Protein AF-A0A3E4Z3N0-F1 (afdb_monomer)

Organism: NCBI:txid310297

Mean predicted aligned error: 6.38 Å

Solvent-accessible surface area (backbone atoms only — not comparable to full-atom values): 5084 Å² total; per-residue (Å²): 109,71,70,58,52,53,50,52,52,50,52,52,49,52,50,53,55,49,72,36,84,92,28,57,67,62,44,50,52,28,28,49,49,10,27,49,52,51,46,53,49,42,50,70,78,41,64,86,58,93,76,54,65,58,44,55,64,73,40,56,95,86,52,51,75,62,54,46,51,52,40,49,48,56,14,36,52,47,12,46,51,53,51,51,50,52,53,52,63,73,76,105

Radius of gyration: 15.61 Å; Cα contacts (8 Å, |Δi|>4): 65; chains: 1; bounding box: 35×28×41 Å

Nearest PDB structures (foldseek):
  6ecn-assembly2_E  TM=5.094E-01  e=5.934E+00  Human immunodeficiency virus 1
  8dyp-assembly1_A  TM=3.653E-01  e=9.298E+00  Homo sapiens

Foldseek 3Di:
DVVVVVVVVVVVVVVVVCPDPVNPPSLLQLLLQLLVVVVVVCCVPPVVDPDDSCCLRPNDPPDDPVNRVVSSVRSNVSSVVVVVVVVVVVVD

Secondary structure (DSSP, 8-state):
-HHHHHHHHHHHHHHHHHHSGGGHHHHHHHHHHHHHHHHHHHHHH-TTS---HHHHHH--TT--HHHHHHHHHHHHHHHHHHHHHHHHHH--

Structure (mmCIF, N/CA/C/O backbone):
data_AF-A0A3E4Z3N0-F1
#
_entry.id   AF-A0A3E4Z3N0-F1
#
loop_
_atom_site.group_PDB
_atom_site.id
_atom_site.type_symbol
_atom_site.label_atom_id
_atom_site.label_alt_id
_atom_site.label_comp_id
_atom_site.label_asym_id
_atom_site.label_entity_id
_atom_site.label_seq_id
_atom_site.pdbx_PDB_ins_code
_atom_site.Cartn_x
_atom_site.Cartn_y
_atom_site.Cartn_z
_atom_site.occupancy
_atom_site.B_iso_or_equiv
_atom_site.auth_seq_id
_atom_site.auth_comp_id
_atom_site.auth_asym_id
_atom_site.auth_atom_id
_atom_site.pdbx_PDB_model_num
ATOM 1 N N . MET A 1 1 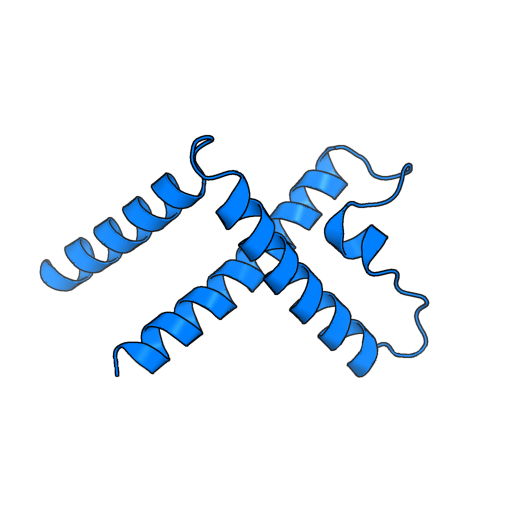? -21.052 19.419 16.434 1.00 67.25 1 MET A N 1
ATOM 2 C CA . MET A 1 1 ? -19.788 20.017 15.935 1.00 67.25 1 MET A CA 1
ATOM 3 C C . MET A 1 1 ? -18.555 19.572 16.729 1.00 67.25 1 MET A C 1
ATOM 5 O O . MET A 1 1 ? -17.735 18.877 16.148 1.00 67.25 1 MET A O 1
ATOM 9 N N . LYS A 1 2 ? -18.434 19.848 18.045 1.00 80.81 2 LYS A N 1
ATOM 10 C CA . LYS A 1 2 ? -17.260 19.439 18.865 1.00 80.81 2 LYS A CA 1
ATOM 11 C C . LYS A 1 2 ? -16.903 17.942 18.787 1.00 80.81 2 LYS A C 1
ATOM 13 O O . LYS A 1 2 ? -15.744 17.611 18.581 1.00 80.81 2 LYS A O 1
ATOM 18 N N . LYS A 1 3 ? -17.887 17.038 18.897 1.00 83.50 3 LYS A N 1
ATOM 19 C CA . LYS A 1 3 ? -17.656 15.576 18.842 1.00 83.50 3 LYS A CA 1
ATOM 20 C C . LYS A 1 3 ? -17.089 15.102 17.493 1.00 83.50 3 LYS A C 1
ATOM 22 O O . LYS A 1 3 ? -16.188 14.274 17.472 1.00 83.50 3 LYS A O 1
ATOM 27 N N . ILE A 1 4 ? -17.578 15.670 16.388 1.00 76.19 4 ILE A N 1
ATOM 28 C CA . ILE A 1 4 ? -17.101 15.366 15.028 1.00 76.19 4 ILE A CA 1
ATOM 29 C C . ILE A 1 4 ? -15.664 15.865 14.852 1.00 76.19 4 ILE A C 1
ATOM 31 O O . ILE A 1 4 ? -14.814 15.117 14.385 1.00 76.19 4 ILE A O 1
ATOM 35 N N . LEU A 1 5 ? -15.369 17.089 15.302 1.00 81.31 5 LEU A N 1
ATOM 36 C CA . LEU A 1 5 ? -14.023 17.659 15.224 1.00 81.31 5 LEU A CA 1
ATOM 37 C C . LEU A 1 5 ? -12.998 16.830 16.014 1.00 81.31 5 LEU A C 1
ATOM 39 O O . LEU A 1 5 ? -11.904 16.574 15.523 1.00 81.31 5 LEU A O 1
ATOM 43 N N . ILE A 1 6 ? -13.372 16.350 17.205 1.00 85.12 6 ILE A N 1
ATOM 44 C CA . ILE A 1 6 ? -12.532 15.456 18.018 1.00 85.12 6 ILE A CA 1
ATOM 45 C C . ILE A 1 6 ? -12.299 14.119 17.302 1.00 85.12 6 ILE A C 1
ATOM 47 O O . ILE A 1 6 ? -11.189 13.593 17.341 1.00 85.12 6 ILE A O 1
ATOM 51 N N . CYS A 1 7 ? -13.321 13.573 16.639 1.00 77.31 7 CYS A N 1
ATOM 52 C CA . CYS A 1 7 ? -13.190 12.342 15.863 1.00 77.31 7 CYS A CA 1
ATOM 53 C C . CYS A 1 7 ? -12.208 12.520 14.694 1.00 77.31 7 CYS A C 1
ATOM 55 O O . CYS A 1 7 ? -11.259 11.751 14.563 1.00 77.31 7 CYS A O 1
ATOM 57 N N . ILE A 1 8 ? -12.366 13.595 13.915 1.00 77.44 8 ILE A N 1
ATOM 58 C CA . ILE A 1 8 ? -11.473 13.931 12.797 1.00 77.44 8 ILE A CA 1
ATOM 59 C C . ILE A 1 8 ? -10.035 14.131 13.292 1.00 77.44 8 ILE A C 1
ATOM 61 O O . ILE A 1 8 ? -9.110 13.564 12.719 1.00 77.44 8 ILE A O 1
ATOM 65 N N . ALA A 1 9 ? -9.835 14.868 14.387 1.00 82.50 9 ALA A N 1
ATOM 66 C CA . ALA A 1 9 ? -8.508 15.091 14.957 1.00 82.50 9 ALA A CA 1
ATOM 67 C C . ALA A 1 9 ? -7.830 13.782 15.400 1.00 82.50 9 ALA A C 1
ATOM 69 O O . ALA A 1 9 ? -6.639 13.598 15.161 1.00 82.50 9 ALA A O 1
ATOM 70 N N . LYS A 1 10 ? -8.583 12.843 15.992 1.00 81.19 10 LYS A N 1
ATOM 71 C CA . LYS A 1 10 ? -8.069 11.512 16.352 1.00 81.19 10 LYS A CA 1
ATOM 72 C C . LYS A 1 10 ? -7.684 10.694 15.121 1.00 81.19 10 LYS A C 1
ATOM 74 O O . LYS A 1 10 ? -6.628 10.073 15.130 1.00 81.19 10 LYS A O 1
ATOM 79 N N . ILE A 1 11 ? -8.498 10.723 14.065 1.00 79.06 11 ILE A N 1
ATOM 80 C CA . ILE A 1 11 ? -8.192 10.043 12.798 1.00 79.06 11 ILE A CA 1
ATOM 81 C C . ILE A 1 11 ? -6.915 10.622 12.180 1.00 79.06 11 ILE A C 1
ATOM 83 O O . ILE A 1 11 ? -6.019 9.865 11.820 1.00 79.06 11 ILE A O 1
ATOM 87 N N . ILE A 1 12 ? -6.790 11.950 12.123 1.00 80.88 12 ILE A N 1
ATOM 88 C CA . ILE A 1 12 ? -5.589 12.626 11.611 1.00 80.88 12 ILE A CA 1
ATOM 89 C C . ILE A 1 12 ? -4.363 12.260 12.450 1.00 80.88 12 ILE A C 1
ATOM 91 O O . ILE A 1 12 ? -3.320 11.950 11.887 1.00 80.88 12 ILE A O 1
ATOM 95 N N . LEU A 1 13 ? -4.477 12.239 13.781 1.00 80.88 13 LEU A N 1
ATOM 96 C CA . LEU A 1 13 ? -3.378 11.842 14.660 1.00 80.88 13 LEU A CA 1
ATOM 97 C C . LEU A 1 13 ? -2.947 10.392 14.409 1.00 80.88 13 LEU A C 1
ATOM 99 O O . LEU A 1 13 ? -1.756 10.125 14.296 1.00 80.88 13 LEU A O 1
ATOM 103 N N . VAL A 1 14 ? -3.902 9.469 14.272 1.00 74.31 14 VAL A N 1
ATOM 104 C CA . VAL A 1 14 ? -3.630 8.061 13.946 1.00 74.31 14 VAL A CA 1
ATOM 105 C C . VAL A 1 14 ? -2.934 7.945 12.591 1.00 74.31 14 VAL A C 1
ATOM 107 O O . VAL A 1 14 ? -1.938 7.233 12.493 1.00 74.31 14 VAL A O 1
ATOM 110 N N . ILE A 1 15 ? -3.391 8.689 11.579 1.00 73.12 15 ILE A N 1
ATOM 111 C CA . ILE A 1 15 ? -2.736 8.769 10.268 1.00 73.12 15 ILE A CA 1
ATOM 112 C C . ILE A 1 15 ? -1.299 9.273 10.435 1.00 73.12 15 ILE A C 1
ATOM 114 O O . ILE A 1 15 ? -0.368 8.585 10.038 1.00 73.12 15 ILE A O 1
ATOM 118 N N . ILE A 1 16 ? -1.084 10.422 11.078 1.00 73.25 16 ILE A N 1
ATOM 119 C CA . ILE A 1 16 ? 0.256 10.996 11.269 1.00 73.25 16 ILE A CA 1
ATOM 120 C C . ILE A 1 16 ? 1.185 9.989 11.951 1.00 73.25 16 ILE A C 1
ATOM 122 O O . ILE A 1 16 ? 2.288 9.754 11.461 1.00 73.25 16 ILE A O 1
ATOM 126 N N . VAL A 1 17 ? 0.724 9.345 13.027 1.00 69.88 17 VAL A N 1
ATOM 127 C CA . VAL A 1 17 ? 1.483 8.319 13.754 1.00 69.88 17 VAL A CA 1
ATOM 128 C C . VAL A 1 17 ? 1.846 7.150 12.834 1.00 69.88 17 VAL A C 1
ATOM 130 O O . VAL A 1 17 ? 3.019 6.787 12.766 1.00 69.88 17 VAL A O 1
ATOM 133 N N . LEU A 1 18 ? 0.895 6.632 12.051 1.00 64.25 18 LEU A N 1
ATOM 134 C CA . LEU A 1 18 ? 1.115 5.563 11.065 1.00 64.25 18 LEU A CA 1
ATOM 135 C C . LEU A 1 18 ? 2.128 5.925 9.967 1.00 64.25 18 LEU A C 1
ATOM 137 O O . LEU A 1 18 ? 2.784 5.036 9.424 1.00 64.25 18 LEU A O 1
ATOM 141 N N . PHE A 1 19 ? 2.274 7.213 9.650 1.00 66.25 19 PHE A N 1
ATOM 142 C CA . PHE A 1 19 ? 3.222 7.714 8.653 1.00 66.25 19 PHE A CA 1
ATOM 143 C C . PHE A 1 19 ? 4.573 8.162 9.248 1.00 66.25 19 PHE A C 1
ATOM 145 O O . PHE A 1 19 ? 5.482 8.509 8.489 1.00 66.25 19 PHE A O 1
ATOM 152 N N . THR A 1 20 ? 4.765 8.105 10.573 1.00 67.75 20 THR A N 1
ATOM 153 C CA . THR A 1 20 ? 6.077 8.357 11.201 1.00 67.75 20 THR A CA 1
ATOM 154 C C . THR A 1 20 ? 7.031 7.158 11.080 1.00 67.75 20 THR A C 1
ATOM 156 O O . THR A 1 20 ? 6.613 6.002 11.005 1.00 67.75 20 THR A O 1
ATOM 159 N N . LYS A 1 21 ? 8.351 7.421 11.079 1.00 60.78 21 LYS A N 1
ATOM 160 C CA . LYS A 1 21 ? 9.429 6.423 10.860 1.00 60.78 21 LYS A CA 1
ATOM 161 C C . LYS A 1 21 ? 9.356 5.176 11.756 1.00 60.78 21 LYS A C 1
ATOM 163 O O . LYS A 1 21 ? 9.877 4.136 11.364 1.00 60.78 21 LYS A O 1
ATOM 168 N N . LEU A 1 22 ? 8.710 5.266 12.919 1.00 65.31 22 LEU A N 1
ATOM 169 C CA . LEU A 1 22 ? 8.561 4.163 13.874 1.00 65.31 22 LEU A CA 1
ATOM 170 C C . LEU A 1 22 ? 7.679 3.014 13.333 1.00 65.31 22 LEU A C 1
ATOM 172 O O . LEU A 1 22 ? 7.765 1.889 13.811 1.00 65.31 22 LEU A O 1
ATOM 176 N N . PHE A 1 23 ? 6.884 3.270 12.290 1.00 69.44 23 PHE A N 1
ATOM 177 C CA . PHE A 1 23 ? 5.866 2.362 11.754 1.00 69.44 23 PHE A CA 1
ATOM 178 C C . PHE A 1 23 ? 6.236 1.774 10.378 1.00 69.44 23 PHE A C 1
ATOM 180 O O . PHE A 1 23 ? 5.369 1.534 9.538 1.00 69.44 23 PHE A O 1
ATOM 187 N N . TYR A 1 24 ? 7.525 1.504 10.129 1.00 75.19 24 TYR A N 1
ATOM 188 C CA . TYR A 1 24 ? 8.012 0.989 8.836 1.00 75.19 24 TYR A CA 1
ATOM 189 C C . TYR A 1 24 ? 7.286 -0.285 8.362 1.00 75.19 24 TYR A C 1
ATOM 191 O O . TYR A 1 24 ? 6.864 -0.365 7.207 1.00 75.19 24 TYR A O 1
ATOM 199 N N . LEU A 1 25 ? 7.096 -1.262 9.257 1.00 79.62 25 LEU A N 1
ATOM 200 C CA . LEU A 1 25 ? 6.378 -2.509 8.966 1.00 79.62 25 LEU A CA 1
ATOM 201 C C . LEU A 1 25 ? 4.907 -2.262 8.581 1.00 79.62 25 LEU A C 1
ATOM 203 O O . LEU A 1 25 ? 4.529 -2.622 7.465 1.00 79.62 25 LEU A O 1
ATOM 207 N N . PRO A 1 26 ? 4.077 -1.619 9.425 1.00 81.19 26 PRO A N 1
ATOM 208 C CA . PRO A 1 26 ? 2.684 -1.336 9.077 1.00 81.19 26 PRO A CA 1
ATOM 209 C C . PRO A 1 26 ? 2.540 -0.443 7.843 1.00 81.19 26 PRO A C 1
ATOM 211 O O . PRO A 1 26 ? 1.660 -0.691 7.022 1.00 81.19 26 PRO A O 1
ATOM 214 N N . ARG A 1 27 ? 3.446 0.521 7.630 1.00 84.81 27 ARG A N 1
ATOM 215 C CA . ARG A 1 27 ? 3.497 1.284 6.375 1.00 84.81 27 ARG A CA 1
ATOM 216 C C . ARG A 1 27 ? 3.705 0.361 5.175 1.00 84.81 27 ARG A C 1
ATOM 218 O O . ARG A 1 27 ? 3.007 0.500 4.175 1.00 84.81 27 ARG A O 1
ATOM 225 N N . SER A 1 28 ? 4.635 -0.590 5.264 1.00 89.06 28 SER A N 1
ATOM 226 C CA . SER A 1 28 ? 4.857 -1.566 4.194 1.00 89.06 28 SER A CA 1
ATOM 227 C C . SER A 1 28 ? 3.615 -2.426 3.941 1.00 89.06 28 SER A C 1
ATOM 229 O O . SER A 1 28 ? 3.225 -2.592 2.787 1.00 89.06 28 SER A O 1
ATOM 231 N N . VAL A 1 29 ? 2.946 -2.901 4.999 1.00 90.75 29 VAL A N 1
ATOM 232 C CA . VAL A 1 29 ? 1.698 -3.681 4.896 1.00 90.75 29 VAL A CA 1
ATOM 233 C C . VAL A 1 29 ? 0.611 -2.887 4.173 1.00 90.75 29 VAL A C 1
ATOM 235 O O . VAL A 1 29 ? 0.017 -3.394 3.225 1.00 90.75 29 VAL A O 1
ATOM 238 N N . ILE A 1 30 ? 0.396 -1.625 4.554 1.00 91.06 30 ILE A N 1
ATOM 239 C CA . ILE A 1 30 ? -0.580 -0.739 3.906 1.00 91.06 30 ILE A CA 1
ATOM 240 C C . ILE A 1 30 ? -0.253 -0.570 2.419 1.00 91.06 30 ILE A C 1
ATOM 242 O O . ILE A 1 30 ? -1.124 -0.745 1.569 1.00 91.06 30 ILE A O 1
ATOM 246 N N . LEU A 1 31 ? 1.012 -0.306 2.083 1.00 93.62 31 LEU A N 1
ATOM 247 C CA . LEU A 1 31 ? 1.439 -0.180 0.689 1.00 93.62 31 LEU A CA 1
ATOM 248 C C . LEU A 1 31 ? 1.214 -1.477 -0.104 1.00 93.62 31 LEU A C 1
ATOM 250 O O . LEU A 1 31 ? 0.811 -1.416 -1.263 1.00 93.62 31 LEU A O 1
ATOM 254 N N . HIS A 1 32 ? 1.436 -2.648 0.498 1.00 95.31 32 HIS A N 1
ATOM 255 C CA . HIS A 1 32 ? 1.176 -3.936 -0.148 1.00 95.31 32 HIS A CA 1
ATOM 256 C C . HIS A 1 32 ? -0.313 -4.215 -0.354 1.00 95.31 32 HIS A C 1
ATOM 258 O O . HIS A 1 32 ? -0.677 -4.711 -1.422 1.00 95.31 32 HIS A O 1
ATOM 264 N N . LEU A 1 33 ? -1.164 -3.863 0.615 1.00 95.12 33 LEU A N 1
ATOM 265 C CA . LEU A 1 33 ? -2.618 -3.968 0.483 1.00 95.12 33 LEU A CA 1
ATOM 266 C C . LEU A 1 33 ? -3.127 -3.100 -0.671 1.00 95.12 33 LEU A C 1
ATOM 268 O O . LEU A 1 33 ? -3.837 -3.592 -1.548 1.00 95.12 33 LEU A O 1
ATOM 272 N N . GLY A 1 34 ? -2.709 -1.833 -0.725 1.00 96.19 34 GLY A N 1
ATOM 273 C CA . GLY A 1 34 ? -3.106 -0.938 -1.810 1.00 96.19 34 GLY A CA 1
ATOM 274 C C . GLY A 1 34 ? -2.547 -1.352 -3.169 1.00 96.19 34 GLY A C 1
ATOM 275 O O . GLY A 1 34 ? -3.286 -1.360 -4.154 1.00 96.19 34 GLY A O 1
ATOM 276 N N . ALA A 1 35 ? -1.281 -1.780 -3.227 1.00 96.50 35 ALA A N 1
ATOM 277 C CA . ALA A 1 35 ? -0.683 -2.327 -4.446 1.00 96.50 35 ALA A CA 1
ATOM 278 C C . ALA A 1 35 ? -1.423 -3.586 -4.925 1.00 96.50 35 ALA A C 1
ATOM 280 O O . ALA A 1 35 ? -1.643 -3.751 -6.123 1.00 96.50 35 ALA A O 1
ATOM 281 N N . GLY A 1 36 ? -1.845 -4.456 -4.000 1.00 96.31 36 GLY A N 1
ATOM 282 C CA . GLY A 1 36 ? -2.639 -5.653 -4.282 1.00 96.31 36 GLY A CA 1
ATOM 283 C C . GLY A 1 36 ? -3.994 -5.317 -4.886 1.00 96.31 36 GLY A C 1
ATOM 284 O O . GLY A 1 36 ? -4.335 -5.836 -5.949 1.00 96.31 36 GLY A O 1
ATOM 285 N N . LEU A 1 37 ? -4.728 -4.390 -4.265 1.00 96.06 37 LEU A N 1
ATOM 286 C CA . LEU A 1 37 ? -6.017 -3.926 -4.778 1.00 96.06 37 LEU A CA 1
ATOM 287 C C . LEU A 1 37 ? -5.870 -3.316 -6.177 1.00 96.06 37 LEU A C 1
ATOM 289 O O . LEU A 1 37 ? -6.635 -3.646 -7.085 1.00 96.06 37 LEU A O 1
ATOM 293 N N . ARG A 1 38 ? -4.861 -2.460 -6.375 1.00 95.06 38 ARG A N 1
ATOM 294 C CA . ARG A 1 38 ? -4.597 -1.802 -7.659 1.00 95.06 38 ARG A CA 1
ATOM 295 C C . ARG A 1 38 ? -4.209 -2.804 -8.741 1.00 95.06 38 ARG A C 1
ATOM 297 O O . ARG A 1 38 ? -4.744 -2.741 -9.845 1.00 95.06 38 ARG A O 1
ATOM 304 N N . TYR A 1 39 ? -3.325 -3.746 -8.422 1.00 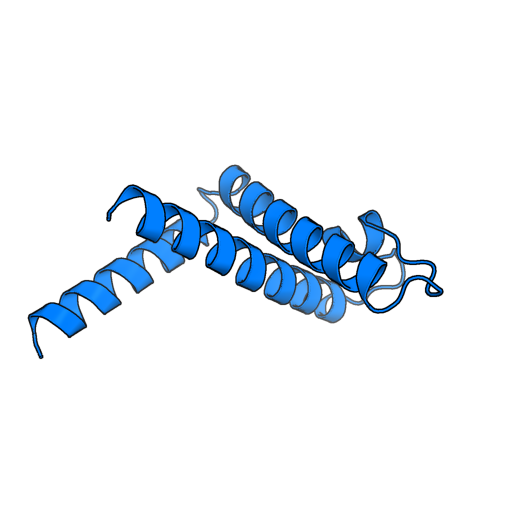95.19 39 TYR A N 1
ATOM 305 C CA . TYR A 1 39 ? -2.932 -4.822 -9.329 1.00 95.19 39 TYR A CA 1
ATOM 306 C C . TYR A 1 39 ? -4.129 -5.693 -9.724 1.00 95.19 39 TYR A C 1
ATOM 308 O O . TYR A 1 39 ? -4.352 -5.916 -10.913 1.00 95.19 39 TYR A O 1
ATOM 316 N N . GLY A 1 40 ? -4.931 -6.130 -8.748 1.00 94.19 40 GLY A N 1
ATOM 317 C CA . GLY A 1 40 ? -6.144 -6.912 -8.991 1.00 94.19 40 GLY A CA 1
ATOM 318 C C . GLY A 1 40 ? -7.140 -6.168 -9.878 1.00 94.19 40 GLY A C 1
ATOM 319 O O . GLY A 1 40 ? -7.600 -6.706 -10.882 1.00 94.19 40 GLY A O 1
ATOM 320 N N . SER A 1 41 ? -7.390 -4.894 -9.573 1.00 93.25 41 SER A N 1
ATOM 321 C CA . SER A 1 41 ? -8.271 -4.027 -10.365 1.00 93.25 41 SER A CA 1
ATOM 322 C C . SER A 1 41 ? -7.777 -3.901 -11.806 1.00 93.25 41 SER A C 1
ATOM 324 O O . SER A 1 41 ? -8.535 -4.104 -12.750 1.00 93.25 41 SER A O 1
ATOM 326 N N . LEU A 1 42 ? -6.487 -3.631 -12.005 1.00 93.44 42 LEU A N 1
ATOM 327 C CA . LEU A 1 42 ? -5.902 -3.510 -13.338 1.00 93.44 42 LEU A CA 1
ATOM 328 C C . LEU A 1 42 ? -5.934 -4.828 -14.120 1.00 93.44 42 LEU A C 1
ATOM 330 O O . LEU A 1 42 ? -6.189 -4.809 -15.320 1.00 93.44 42 LEU A O 1
ATOM 334 N N . ARG A 1 43 ? -5.742 -5.972 -13.458 1.00 91.81 43 ARG A N 1
ATOM 335 C CA . ARG A 1 43 ? -5.889 -7.295 -14.085 1.00 91.81 43 ARG A CA 1
ATOM 336 C C . ARG A 1 43 ? -7.314 -7.550 -14.572 1.00 91.81 43 ARG A C 1
ATOM 338 O O . ARG A 1 43 ? -7.475 -8.167 -15.618 1.00 91.81 43 ARG A O 1
ATOM 345 N N . ILE A 1 44 ? -8.319 -7.066 -13.845 1.00 93.94 44 ILE A N 1
ATOM 346 C CA . ILE A 1 44 ? -9.734 -7.223 -14.203 1.00 93.94 44 ILE A CA 1
ATOM 347 C C . ILE A 1 44 ? -10.129 -6.249 -15.319 1.00 93.94 44 ILE A C 1
ATOM 349 O O . ILE A 1 44 ? -10.694 -6.662 -16.327 1.00 93.94 44 ILE A O 1
ATOM 353 N N . PHE A 1 45 ? -9.811 -4.960 -15.170 1.00 92.69 45 PHE A N 1
ATOM 354 C CA . PHE A 1 45 ? -10.262 -3.915 -16.097 1.00 92.69 45 PHE A CA 1
ATOM 355 C C . PHE A 1 45 ? -9.364 -3.749 -17.330 1.00 92.69 45 P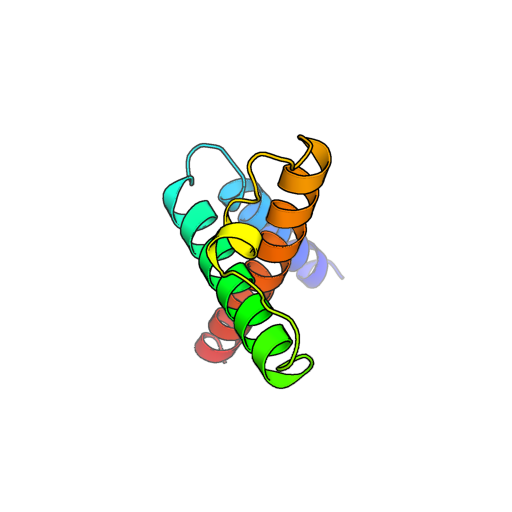HE A C 1
ATOM 357 O O . PHE A 1 45 ? -9.803 -3.215 -18.347 1.00 92.69 45 PHE A O 1
ATOM 364 N N . ARG A 1 46 ? -8.098 -4.177 -17.261 1.00 89.75 46 ARG A N 1
ATOM 365 C CA . ARG A 1 46 ? -7.106 -4.057 -18.345 1.00 89.75 46 ARG A CA 1
ATOM 366 C C . ARG A 1 46 ? -6.310 -5.358 -18.545 1.00 89.75 46 ARG A C 1
ATOM 368 O O . ARG A 1 46 ? -5.079 -5.327 -18.553 1.00 89.75 46 ARG A O 1
ATOM 375 N N . PRO A 1 47 ? -6.972 -6.504 -18.788 1.00 84.75 47 PRO A N 1
ATOM 376 C CA . PRO A 1 47 ? -6.325 -7.821 -18.814 1.00 84.75 47 PRO A CA 1
ATOM 377 C C . PRO A 1 47 ? -5.256 -7.979 -19.907 1.00 84.75 47 PRO A C 1
ATOM 379 O O . PRO A 1 47 ? -4.362 -8.810 -19.777 1.00 84.75 47 PRO A O 1
ATOM 382 N N . LYS A 1 48 ? -5.330 -7.184 -20.984 1.00 88.56 48 LYS A N 1
ATOM 383 C CA . LYS A 1 48 ? -4.368 -7.214 -22.099 1.00 88.56 48 LYS A CA 1
ATOM 384 C C . LYS A 1 48 ? -3.064 -6.465 -21.808 1.00 88.56 48 LYS A C 1
ATOM 386 O O . LYS A 1 48 ? -2.101 -6.631 -22.550 1.00 88.56 48 LYS A O 1
ATOM 391 N N . GLN A 1 49 ? -3.017 -5.627 -20.769 1.00 85.44 49 GLN A N 1
ATOM 392 C CA . GLN A 1 49 ? -1.785 -4.941 -20.392 1.00 85.44 49 GLN A CA 1
ATOM 393 C C . GLN A 1 49 ? -0.907 -5.883 -19.567 1.00 85.44 49 GLN A C 1
ATOM 395 O O . GLN A 1 49 ? -1.340 -6.453 -18.564 1.00 85.44 49 GLN A O 1
ATOM 400 N N . LYS A 1 50 ? 0.356 -6.029 -19.980 1.00 85.88 50 LYS A N 1
ATOM 401 C CA . LYS A 1 50 ? 1.364 -6.747 -19.200 1.00 85.88 50 LYS A CA 1
ATOM 402 C C . LYS A 1 50 ? 1.771 -5.864 -18.023 1.00 85.88 50 LYS A C 1
ATOM 404 O O . LYS A 1 50 ? 2.624 -4.998 -18.152 1.00 85.88 50 LYS A O 1
ATOM 409 N N . ILE A 1 51 ? 1.097 -6.062 -16.898 1.00 87.31 51 ILE A N 1
ATOM 410 C CA . ILE A 1 51 ? 1.299 -5.289 -15.675 1.00 87.31 51 ILE A CA 1
ATOM 411 C C . ILE A 1 51 ? 2.015 -6.178 -14.666 1.00 87.31 51 ILE A C 1
ATOM 413 O O . ILE A 1 51 ? 1.566 -7.289 -14.373 1.00 87.31 51 ILE A O 1
ATOM 417 N N . SER A 1 52 ? 3.129 -5.688 -14.137 1.00 91.50 52 SER A N 1
ATOM 418 C CA . SER A 1 52 ? 3.911 -6.355 -13.101 1.00 91.50 52 SER A CA 1
ATOM 419 C C . SER A 1 52 ? 3.503 -5.832 -11.726 1.00 91.50 52 SER A C 1
ATOM 421 O O . SER A 1 52 ? 3.412 -4.624 -11.499 1.00 91.50 52 SER A O 1
ATOM 423 N N . TYR A 1 53 ? 3.274 -6.747 -10.781 1.00 93.25 53 TYR A N 1
ATOM 424 C CA . TYR A 1 53 ? 3.052 -6.370 -9.383 1.00 93.25 53 TYR A CA 1
ATOM 425 C C . TYR A 1 53 ? 4.283 -5.665 -8.797 1.00 93.25 53 TYR A C 1
ATOM 427 O O . TYR A 1 53 ? 4.136 -4.710 -8.034 1.00 93.25 53 TYR A O 1
ATOM 435 N N . LYS A 1 54 ? 5.493 -6.105 -9.183 1.00 93.50 54 LYS A N 1
ATOM 436 C CA . LYS A 1 54 ? 6.753 -5.487 -8.752 1.00 93.50 54 LYS A CA 1
ATOM 437 C C . LYS A 1 54 ? 6.772 -4.009 -9.138 1.00 93.50 54 LYS A C 1
ATOM 439 O O . LYS A 1 54 ? 7.053 -3.182 -8.281 1.00 93.50 54 LYS A O 1
ATOM 444 N N . ASP A 1 55 ? 6.364 -3.680 -10.357 1.00 92.31 55 ASP A N 1
ATOM 445 C CA . ASP A 1 55 ? 6.407 -2.307 -10.868 1.00 92.31 55 ASP A CA 1
ATOM 446 C C . ASP A 1 55 ? 5.350 -1.434 -10.173 1.00 92.31 55 ASP A C 1
ATOM 448 O O . ASP A 1 55 ? 5.608 -0.291 -9.806 1.00 92.31 55 ASP A O 1
ATOM 452 N N . ILE A 1 56 ? 4.170 -1.992 -9.879 1.00 92.62 56 ILE A N 1
ATOM 453 C CA . ILE A 1 56 ? 3.148 -1.291 -9.086 1.00 92.62 56 ILE A CA 1
ATOM 454 C C . ILE A 1 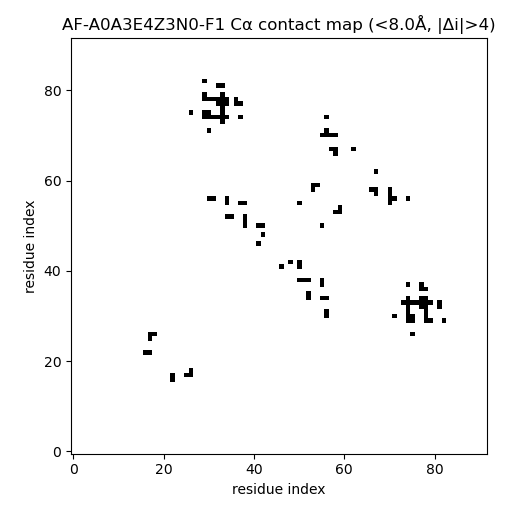56 ? 3.605 -1.062 -7.648 1.00 92.62 56 ILE A C 1
ATOM 456 O O . ILE A 1 56 ? 3.250 -0.044 -7.066 1.00 92.62 56 ILE A O 1
ATOM 460 N N . ARG A 1 57 ? 4.357 -1.978 -7.037 1.00 94.25 57 ARG A N 1
ATOM 461 C CA . ARG A 1 57 ? 4.726 -1.853 -5.622 1.00 94.25 57 ARG A CA 1
ATOM 462 C C . ARG A 1 57 ? 6.026 -1.089 -5.402 1.00 94.25 57 ARG A C 1
ATOM 464 O O . ARG A 1 57 ? 6.094 -0.271 -4.484 1.00 94.25 57 ARG A O 1
ATOM 471 N N . TYR A 1 58 ? 7.050 -1.422 -6.170 1.00 92.19 58 TYR A N 1
ATOM 472 C CA . TYR A 1 58 ? 8.426 -0.971 -5.989 1.00 92.19 58 TYR A CA 1
ATOM 473 C C . TYR A 1 58 ? 8.877 -0.018 -7.097 1.00 92.19 58 TYR A C 1
ATOM 475 O O . TYR A 1 58 ? 9.806 0.748 -6.871 1.00 92.19 58 TYR A O 1
ATOM 483 N N . GLY A 1 59 ? 8.181 0.006 -8.234 1.00 91.69 59 GLY A N 1
ATOM 484 C CA . GLY A 1 59 ? 8.605 0.734 -9.430 1.00 91.69 59 GLY A CA 1
ATOM 485 C C . GLY A 1 59 ? 9.503 -0.106 -10.340 1.00 91.69 59 GLY A C 1
ATOM 486 O O . GLY A 1 59 ? 9.755 -1.283 -10.071 1.00 91.69 59 GLY A O 1
ATOM 487 N N . SER A 1 60 ? 9.943 0.519 -11.429 1.00 89.62 60 SER A N 1
ATOM 488 C CA . SER A 1 60 ? 10.982 0.014 -12.335 1.00 89.62 60 SER A CA 1
ATOM 489 C C . SER A 1 60 ? 12.288 0.768 -12.084 1.00 89.62 60 SER A C 1
ATOM 491 O O . SER A 1 60 ? 12.267 1.833 -11.473 1.00 89.62 60 SER A O 1
ATOM 493 N N . ASP A 1 61 ? 13.403 0.255 -12.596 1.00 88.75 61 ASP A N 1
ATOM 494 C CA . ASP A 1 61 ? 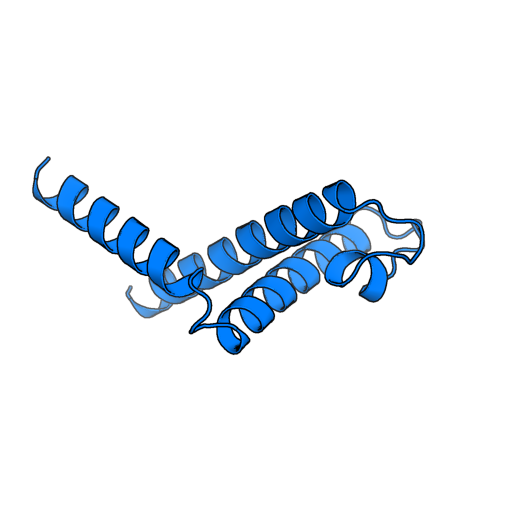14.699 0.943 -12.534 1.00 88.75 61 ASP A CA 1
ATOM 495 C C . ASP A 1 61 ? 14.681 2.272 -13.320 1.00 88.75 61 ASP A C 1
ATOM 497 O O . ASP A 1 61 ? 15.425 3.195 -13.002 1.00 88.75 61 ASP A O 1
ATOM 501 N N . ASP A 1 62 ? 13.770 2.399 -14.291 1.00 92.25 62 ASP A N 1
ATOM 502 C CA . ASP A 1 62 ? 13.568 3.614 -15.092 1.00 92.25 62 ASP A CA 1
ATOM 503 C C . ASP A 1 62 ? 12.705 4.686 -14.391 1.00 92.25 62 ASP A C 1
ATOM 505 O O . ASP A 1 62 ? 12.469 5.754 -14.957 1.00 92.25 62 ASP A O 1
ATOM 509 N N . PHE A 1 63 ? 12.162 4.409 -13.198 1.00 91.56 63 PHE A N 1
ATOM 510 C CA . PHE A 1 63 ? 11.271 5.346 -12.506 1.00 91.56 63 PHE A CA 1
ATOM 511 C C . PHE A 1 63 ? 12.062 6.502 -11.896 1.00 91.56 63 PHE A C 1
ATOM 513 O O . PHE A 1 63 ? 13.072 6.319 -11.216 1.00 91.56 63 PHE A O 1
ATOM 520 N N . SER A 1 64 ? 11.550 7.718 -12.068 1.00 95.00 64 SER A N 1
ATOM 521 C CA . SER A 1 64 ? 12.063 8.865 -11.334 1.00 95.00 64 SER A CA 1
ATOM 522 C C . SER A 1 64 ? 11.684 8.778 -9.852 1.00 95.00 64 SER A C 1
ATOM 524 O O . SER A 1 64 ? 10.768 8.061 -9.434 1.00 95.00 64 SER A O 1
ATOM 526 N N . VAL A 1 65 ? 12.351 9.582 -9.023 1.00 93.88 65 VAL A N 1
ATOM 527 C CA . VAL A 1 65 ? 11.996 9.729 -7.601 1.00 93.88 65 VAL A CA 1
ATOM 528 C C . VAL A 1 65 ? 10.533 10.162 -7.430 1.00 93.88 65 VAL A C 1
ATOM 530 O O . VAL A 1 65 ? 9.874 9.729 -6.483 1.00 93.88 65 VAL A O 1
ATOM 533 N N . ILE A 1 66 ? 10.017 10.977 -8.356 1.00 95.00 66 ILE A N 1
ATOM 534 C CA . ILE A 1 66 ? 8.623 11.436 -8.350 1.00 95.00 66 ILE A CA 1
ATOM 535 C C . ILE A 1 66 ? 7.686 10.267 -8.660 1.00 95.00 66 ILE A C 1
ATOM 537 O O . ILE A 1 66 ? 6.727 10.059 -7.923 1.00 95.00 66 ILE A O 1
ATOM 541 N N . ASP A 1 67 ? 8.016 9.430 -9.646 1.00 94.44 67 ASP A N 1
ATOM 542 C CA . ASP A 1 67 ? 7.216 8.242 -9.970 1.00 94.44 67 ASP A CA 1
ATOM 543 C C . ASP A 1 67 ? 7.131 7.285 -8.775 1.00 94.44 67 ASP A C 1
ATOM 545 O O . ASP A 1 67 ? 6.061 6.770 -8.448 1.00 94.44 67 ASP A O 1
ATOM 549 N N . HIS A 1 68 ? 8.238 7.077 -8.054 1.00 91.75 68 HIS A N 1
ATOM 550 C CA . HIS A 1 68 ? 8.224 6.284 -6.824 1.00 91.75 68 HIS A CA 1
ATOM 551 C C . HIS A 1 68 ? 7.378 6.921 -5.712 1.00 91.75 68 HIS A C 1
ATOM 553 O O . HIS A 1 68 ? 6.716 6.199 -4.955 1.00 91.75 68 HIS A O 1
ATOM 559 N N . ALA A 1 69 ? 7.402 8.249 -5.579 1.00 91.38 69 ALA A N 1
ATOM 560 C CA . ALA A 1 69 ? 6.596 8.965 -4.596 1.00 91.38 69 ALA A CA 1
ATOM 561 C C . ALA A 1 69 ? 5.098 8.829 -4.906 1.00 91.38 69 ALA A C 1
ATOM 563 O O . ALA A 1 69 ? 4.335 8.427 -4.025 1.00 91.38 69 ALA A O 1
ATOM 564 N N . ASP A 1 70 ? 4.705 9.047 -6.159 1.00 93.00 70 ASP A N 1
ATOM 565 C CA . ASP A 1 70 ? 3.324 8.925 -6.631 1.00 93.00 70 ASP A CA 1
ATOM 566 C C . ASP A 1 70 ? 2.801 7.496 -6.484 1.00 93.00 70 ASP A C 1
ATOM 568 O O . ASP A 1 70 ? 1.683 7.265 -6.014 1.00 93.00 70 ASP A O 1
ATOM 572 N N . ASN A 1 71 ? 3.633 6.507 -6.807 1.00 92.38 71 ASN A N 1
ATOM 573 C CA . ASN A 1 71 ? 3.271 5.103 -6.674 1.00 92.38 71 ASN A CA 1
ATOM 574 C C . ASN A 1 71 ? 3.040 4.720 -5.202 1.00 92.38 71 ASN A C 1
ATOM 576 O O . ASN A 1 71 ? 2.047 4.070 -4.862 1.00 92.38 71 ASN A O 1
ATOM 580 N N . ASN A 1 72 ? 3.917 5.177 -4.301 1.00 92.44 72 ASN A N 1
ATOM 581 C CA . ASN A 1 72 ? 3.741 4.989 -2.862 1.00 92.44 72 ASN A CA 1
ATOM 582 C C . ASN A 1 72 ? 2.523 5.747 -2.321 1.00 92.44 72 ASN A C 1
ATOM 584 O O . ASN A 1 72 ? 1.845 5.230 -1.437 1.00 92.44 72 ASN A O 1
ATOM 588 N N . LEU A 1 73 ? 2.221 6.937 -2.841 1.00 91.88 73 LEU A N 1
ATOM 589 C CA . LEU A 1 73 ? 1.042 7.703 -2.450 1.00 91.88 73 LEU A CA 1
ATOM 590 C C . LEU A 1 73 ? -0.244 6.967 -2.843 1.00 91.88 73 LEU A C 1
ATOM 592 O O . LEU A 1 73 ? -1.103 6.745 -1.990 1.00 91.88 73 LEU A O 1
ATOM 596 N N . ALA A 1 74 ? -0.351 6.519 -4.097 1.00 94.88 74 ALA A N 1
ATOM 597 C CA . ALA A 1 74 ? -1.517 5.792 -4.596 1.00 94.88 74 ALA A CA 1
ATOM 598 C C . ALA A 1 74 ? -1.739 4.474 -3.836 1.00 94.88 74 ALA A C 1
ATOM 600 O O . ALA A 1 74 ? -2.849 4.185 -3.381 1.00 94.88 74 ALA A O 1
ATOM 601 N N . ASN A 1 75 ? -0.674 3.690 -3.645 1.00 95.19 75 ASN A N 1
ATOM 602 C CA . ASN A 1 75 ? -0.742 2.444 -2.884 1.00 95.19 75 ASN A CA 1
ATOM 603 C C . ASN A 1 75 ? -1.044 2.705 -1.401 1.00 95.19 75 ASN A C 1
ATOM 605 O O . ASN A 1 75 ? -1.812 1.973 -0.785 1.00 95.19 75 ASN A O 1
ATOM 609 N N . GLY A 1 76 ? -0.474 3.760 -0.820 1.00 92.25 76 GLY A N 1
ATOM 610 C CA . GLY A 1 76 ? -0.704 4.128 0.573 1.00 92.25 76 GLY A CA 1
ATOM 611 C C . GLY A 1 76 ? -2.155 4.526 0.816 1.00 92.25 76 GLY A C 1
ATOM 612 O O . GLY A 1 76 ? -2.776 4.043 1.759 1.00 92.25 76 GLY A O 1
ATOM 613 N N . PHE A 1 77 ? -2.713 5.346 -0.076 1.00 91.56 77 PHE A N 1
ATOM 614 C CA . PHE A 1 77 ? -4.102 5.785 -0.016 1.00 91.56 77 PHE A CA 1
ATOM 615 C C . PHE A 1 77 ? -5.081 4.612 -0.129 1.00 91.56 77 PHE A C 1
ATOM 617 O O . PHE A 1 77 ? -5.941 4.442 0.734 1.00 91.56 77 PHE A O 1
ATOM 624 N N . LEU A 1 78 ? -4.924 3.761 -1.150 1.00 95.06 78 LEU A N 1
ATOM 625 C CA . LEU A 1 78 ? -5.792 2.595 -1.339 1.00 95.06 78 LEU A CA 1
ATOM 626 C C . LEU A 1 78 ? -5.679 1.602 -0.179 1.00 95.06 78 LEU A C 1
ATOM 628 O O . LEU A 1 78 ? -6.692 1.097 0.300 1.00 95.06 78 LEU A O 1
ATOM 632 N N . GLY A 1 79 ? -4.463 1.345 0.306 1.00 94.00 79 GLY A N 1
ATOM 633 C CA . GLY A 1 79 ? -4.248 0.465 1.450 1.00 94.00 79 GLY A CA 1
ATOM 634 C C . GLY A 1 79 ? -4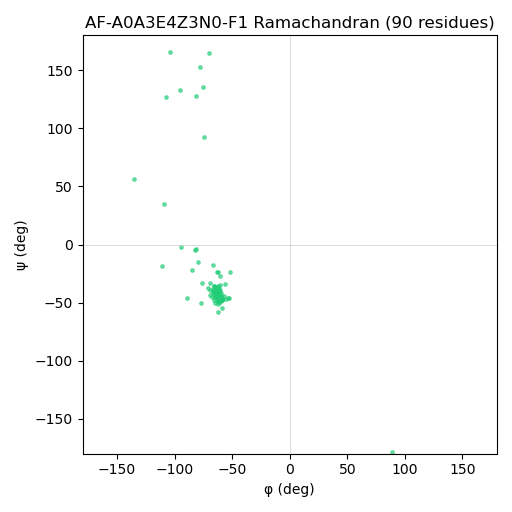.892 0.999 2.727 1.00 94.00 79 GLY A C 1
ATOM 635 O O . GLY A 1 79 ? -5.499 0.239 3.479 1.00 94.00 79 GLY A O 1
ATOM 636 N N . PHE A 1 80 ? -4.806 2.312 2.954 1.00 89.44 80 PHE A N 1
ATOM 637 C CA . PHE A 1 80 ? -5.448 2.952 4.095 1.00 89.44 80 PHE A CA 1
ATOM 638 C C . PHE A 1 80 ? -6.974 2.898 3.990 1.00 89.44 80 PHE A C 1
ATOM 640 O O . PHE A 1 80 ? -7.633 2.623 4.987 1.00 89.44 80 PHE A O 1
ATOM 647 N N . LEU A 1 81 ? -7.539 3.091 2.795 1.00 92.50 81 LEU A N 1
ATOM 648 C CA . LEU A 1 81 ? -8.979 2.963 2.569 1.00 92.50 81 LEU A CA 1
ATOM 649 C C . LEU A 1 81 ? -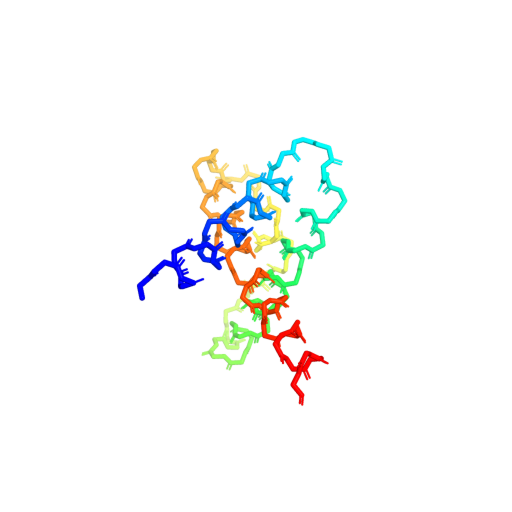9.479 1.552 2.908 1.00 92.50 81 LEU A C 1
ATOM 651 O O . LEU A 1 81 ? -10.477 1.410 3.609 1.00 92.50 81 LEU A O 1
ATOM 655 N N . VAL A 1 82 ? -8.758 0.515 2.469 1.00 92.81 82 VAL A N 1
ATOM 656 C CA . VAL A 1 82 ? -9.074 -0.881 2.817 1.00 92.81 82 VAL A CA 1
ATOM 657 C C . VAL A 1 82 ? -9.032 -1.086 4.331 1.00 92.81 82 VAL A C 1
ATOM 659 O O . VAL A 1 82 ? -9.974 -1.633 4.900 1.00 92.81 82 VAL A O 1
ATOM 662 N N . LEU A 1 83 ? -7.978 -0.606 4.998 1.00 89.12 83 LEU A N 1
ATOM 663 C CA . LEU A 1 83 ? -7.860 -0.697 6.453 1.00 89.12 83 LEU A CA 1
ATOM 664 C C . LEU A 1 83 ? -9.012 0.027 7.166 1.00 89.12 83 LEU A C 1
ATOM 666 O O . LEU A 1 83 ? -9.594 -0.521 8.097 1.00 89.12 83 LEU A O 1
ATOM 670 N N . ALA A 1 84 ? -9.371 1.231 6.716 1.00 86.31 84 ALA A N 1
ATOM 671 C CA . ALA A 1 84 ? -10.464 2.011 7.284 1.00 86.31 84 ALA A CA 1
ATOM 672 C C . ALA A 1 84 ? -11.813 1.289 7.153 1.00 86.31 84 ALA A C 1
ATOM 674 O O . ALA A 1 84 ? -12.579 1.259 8.114 1.00 86.31 84 ALA A O 1
ATOM 675 N N . ILE A 1 85 ? -12.080 0.665 6.001 1.00 90.69 85 ILE A N 1
ATOM 676 C CA . ILE A 1 85 ? -13.288 -0.141 5.785 1.00 90.69 85 ILE A CA 1
ATOM 677 C C . ILE A 1 85 ? -13.305 -1.344 6.733 1.00 90.69 85 ILE A C 1
ATOM 679 O O . ILE A 1 85 ? -14.313 -1.568 7.392 1.00 90.69 85 ILE A O 1
ATOM 683 N N . ILE A 1 86 ? -12.199 -2.085 6.859 1.00 89.62 86 ILE A N 1
ATOM 684 C CA . ILE A 1 86 ? -12.106 -3.231 7.781 1.00 89.62 86 ILE A CA 1
ATOM 685 C C . ILE A 1 86 ? -12.380 -2.793 9.223 1.00 89.62 86 ILE A C 1
ATOM 687 O O . ILE A 1 86 ? -13.164 -3.430 9.920 1.00 89.62 86 ILE A O 1
ATOM 691 N N . LEU A 1 87 ? -11.767 -1.695 9.669 1.00 85.88 87 LEU A N 1
ATOM 692 C CA . LEU A 1 87 ? -11.980 -1.166 11.016 1.00 85.88 87 LEU A CA 1
ATOM 693 C C . LEU A 1 87 ? -13.435 -0.750 11.244 1.00 85.88 87 LEU A C 1
ATOM 695 O O . LEU A 1 87 ? -13.975 -1.017 12.313 1.00 85.88 87 LEU A O 1
ATOM 699 N N . LEU A 1 88 ? -14.076 -0.135 10.246 1.00 86.94 88 LEU A N 1
ATOM 700 C CA . LEU A 1 88 ? -15.490 0.231 10.311 1.00 86.94 88 LEU A CA 1
ATOM 701 C C . LEU A 1 88 ? -16.398 -1.003 10.376 1.00 86.94 88 LEU A C 1
ATOM 703 O O . LEU A 1 88 ? -17.353 -0.996 11.140 1.00 86.94 88 LEU A O 1
ATOM 707 N N . LEU A 1 89 ? -16.082 -2.057 9.619 1.00 89.56 89 LEU A N 1
ATOM 708 C CA . LEU A 1 89 ? -16.833 -3.315 9.624 1.00 89.56 89 LEU A CA 1
ATOM 709 C C . LEU A 1 89 ? -16.680 -4.100 10.931 1.00 89.56 89 LEU A C 1
ATOM 711 O O . LEU A 1 89 ? -17.614 -4.775 11.328 1.00 89.56 89 LEU A O 1
ATOM 715 N N . ILE A 1 90 ? -15.518 -4.038 11.587 1.00 89.94 90 ILE A N 1
ATOM 716 C CA . ILE A 1 90 ? -15.297 -4.692 12.889 1.00 89.94 90 ILE A CA 1
ATOM 717 C C . ILE A 1 90 ? -15.960 -3.900 14.024 1.00 89.94 90 ILE A C 1
ATOM 719 O O . ILE A 1 90 ? -16.382 -4.477 15.022 1.00 89.94 90 ILE A O 1
ATOM 723 N N . ALA A 1 91 ? -16.001 -2.572 13.905 1.00 81.56 91 ALA A N 1
ATOM 724 C CA . ALA A 1 91 ? -16.538 -1.685 14.933 1.00 81.56 91 ALA A CA 1
ATOM 725 C C . ALA A 1 91 ? -18.070 -1.540 14.901 1.00 81.56 91 ALA A C 1
ATOM 727 O O . ALA A 1 91 ? -18.616 -0.849 15.764 1.00 81.56 91 ALA A O 1
ATOM 728 N N . ASN A 1 92 ? -18.738 -2.137 13.913 1.00 68.44 92 ASN 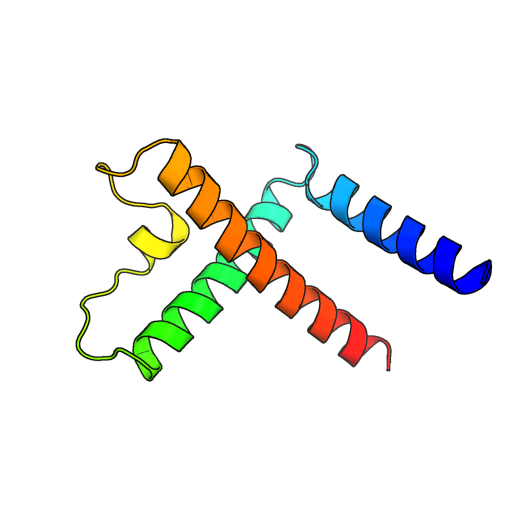A N 1
ATOM 729 C CA . ASN A 1 92 ? -20.179 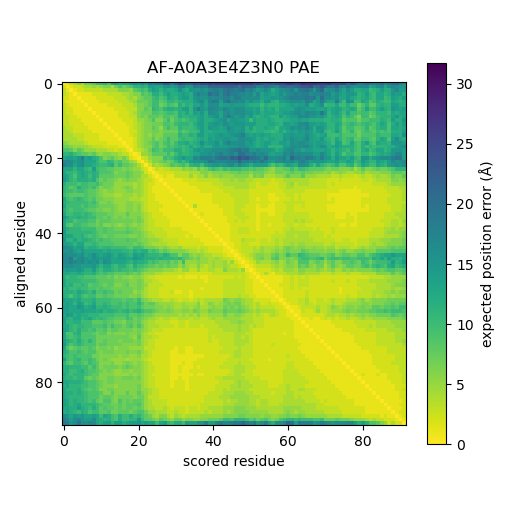-2.059 13.686 1.00 68.44 92 ASN A CA 1
ATOM 730 C C . ASN A 1 92 ? -20.825 -3.438 13.817 1.00 68.44 92 ASN A C 1
ATOM 732 O O . ASN A 1 92 ? -21.971 -3.486 14.309 1.00 68.44 92 ASN A O 1
#

Sequence (92 aa):
MKKILICIAKIILVIIVLFTKLFYLPRSVILHLGAGLRYGSLRIFRPKQKISYKDIRYGSDDFSVIDHADNNLANGFLGFLVLAIILLLIAN

pLDDT: mean 86.74, std 8.88, range [60.78, 96.5]